Protein AF-A0A382GSL6-F1 (afdb_monomer_lite)

Secondary structure (DSSP, 8-state):
--EEE-TTS--EEESS----TGGGTTTS---HHHHHHHHHHHHH-

Sequence (45 aa):
MKYRILGKTGYEVSAVSMGCWGIGGQWGPVDEKQAVSTINAAFDA

pLDDT: mean 94.41, std 3.43, range [84.12, 98.19]

Structure (mmCIF, N/CA/C/O backbone):
data_AF-A0A382GSL6-F1
#
_entry.id   AF-A0A382GSL6-F1
#
loop_
_atom_site.group_PDB
_atom_site.id
_atom_site.type_symbol
_atom_site.label_atom_id
_atom_site.label_alt_id
_atom_site.label_comp_id
_atom_site.label_asym_id
_atom_site.label_entity_id
_atom_site.label_seq_id
_atom_site.pdbx_PDB_ins_code
_atom_site.Cartn_x
_atom_site.Cartn_y
_atom_site.Cartn_z
_atom_site.occupancy
_atom_site.B_iso_or_equiv
_atom_site.auth_seq_id
_atom_site.auth_comp_id
_atom_site.auth_asym_id
_atom_site.auth_atom_id
_atom_site.pdbx_PDB_model_num
ATOM 1 N N . MET A 1 1 ? -16.189 -0.570 3.784 1.00 84.12 1 MET A N 1
ATOM 2 C CA . MET A 1 1 ? -14.934 -1.170 4.295 1.00 84.12 1 MET A CA 1
ATOM 3 C C . MET A 1 1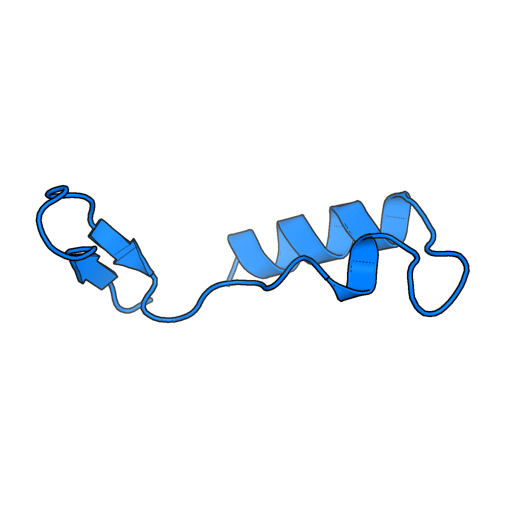 ? -15.131 -1.761 5.693 1.00 84.12 1 MET A C 1
ATOM 5 O O . MET A 1 1 ? -15.906 -1.210 6.464 1.00 84.12 1 MET A O 1
ATOM 9 N N . LYS A 1 2 ? -14.483 -2.895 6.011 1.00 95.25 2 LYS A N 1
ATOM 10 C CA . LYS A 1 2 ? -14.441 -3.481 7.371 1.00 95.25 2 LYS A CA 1
ATOM 11 C C . LYS A 1 2 ? -13.051 -3.242 7.964 1.00 95.25 2 LYS A C 1
ATOM 13 O O . LYS A 1 2 ? -12.077 -3.538 7.280 1.00 95.25 2 LYS A O 1
ATOM 18 N N . TYR A 1 3 ? -12.968 -2.797 9.216 1.00 96.69 3 TYR A N 1
ATOM 19 C CA . TYR A 1 3 ? -11.703 -2.523 9.910 1.00 96.69 3 TYR A CA 1
ATOM 20 C C . TYR A 1 3 ? -11.475 -3.490 11.077 1.00 96.69 3 TYR A C 1
ATOM 22 O O . TYR A 1 3 ? -12.421 -4.094 11.590 1.00 96.69 3 TYR A O 1
ATOM 30 N N . ARG A 1 4 ? -10.208 -3.699 11.443 1.00 97.44 4 ARG A N 1
ATOM 31 C CA . ARG A 1 4 ? -9.771 -4.559 12.552 1.00 97.44 4 ARG A CA 1
ATOM 32 C C . ARG A 1 4 ? -8.559 -3.952 13.247 1.00 97.44 4 ARG A C 1
ATOM 34 O O . ARG A 1 4 ? -7.749 -3.291 12.606 1.00 97.44 4 ARG A O 1
ATOM 41 N N . ILE A 1 5 ? -8.400 -4.243 14.536 1.00 98.19 5 ILE A N 1
ATOM 42 C CA . ILE A 1 5 ? -7.203 -3.850 15.284 1.00 98.19 5 ILE A CA 1
ATOM 43 C C . ILE A 1 5 ? -6.006 -4.696 14.841 1.00 98.19 5 ILE A C 1
ATOM 45 O O . ILE A 1 5 ? -6.063 -5.930 14.845 1.00 98.19 5 ILE A O 1
ATOM 49 N N . LEU A 1 6 ? -4.905 -4.036 14.488 1.00 97.31 6 LEU A N 1
ATOM 50 C CA . LEU A 1 6 ? -3.653 -4.686 14.122 1.00 97.31 6 LEU A CA 1
ATOM 51 C C . LEU A 1 6 ? -2.910 -5.186 15.372 1.00 97.31 6 LEU A C 1
ATOM 53 O O . LEU A 1 6 ? -2.069 -4.504 15.957 1.00 97.31 6 LEU A O 1
ATOM 57 N N . GLY A 1 7 ? -3.208 -6.412 15.794 1.00 95.94 7 GLY A N 1
ATOM 58 C CA . GLY A 1 7 ? -2.528 -7.044 16.925 1.00 95.94 7 GLY A CA 1
ATOM 59 C C . GLY A 1 7 ? -2.666 -6.223 18.211 1.00 95.94 7 GLY A C 1
ATOM 60 O O . GLY A 1 7 ? -3.773 -5.997 18.686 1.00 95.94 7 GLY A O 1
ATOM 61 N N . LYS A 1 8 ? -1.538 -5.788 18.786 1.00 97.69 8 LYS A N 1
ATOM 62 C CA . LYS A 1 8 ? -1.494 -4.984 20.023 1.00 97.69 8 LYS A CA 1
ATOM 63 C C . LYS A 1 8 ? -1.207 -3.496 19.781 1.00 97.69 8 LYS A C 1
ATOM 65 O O . LYS A 1 8 ? -0.995 -2.770 20.744 1.00 97.69 8 LYS A O 1
ATOM 70 N N . THR A 1 9 ? -1.156 -3.041 18.527 1.00 97.44 9 THR A N 1
ATOM 71 C CA . THR A 1 9 ? -0.777 -1.650 18.213 1.00 97.44 9 THR A CA 1
ATOM 72 C C . THR A 1 9 ? -1.891 -0.650 18.511 1.00 97.44 9 T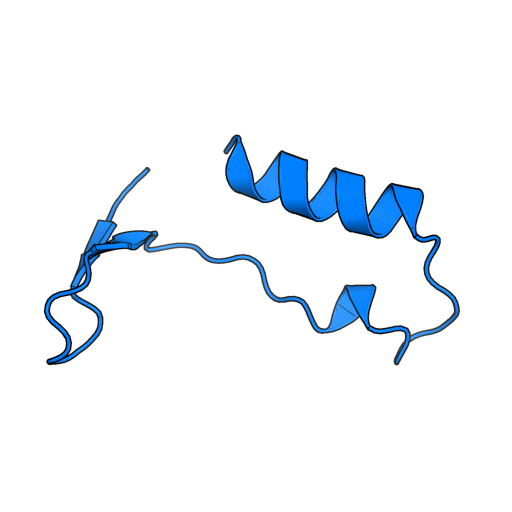HR A C 1
ATOM 74 O O . THR A 1 9 ? -1.623 0.539 18.639 1.00 97.44 9 THR A O 1
ATOM 77 N N . GLY A 1 10 ? -3.139 -1.120 18.593 1.00 96.88 10 GLY A N 1
ATOM 78 C CA . GLY A 1 10 ? -4.319 -0.263 18.709 1.00 96.88 10 GLY A CA 1
ATOM 79 C C . GLY A 1 10 ? -4.734 0.408 17.396 1.00 96.88 10 GLY A C 1
ATOM 80 O O . GLY A 1 10 ? -5.738 1.110 17.380 1.00 96.88 10 GLY A O 1
ATOM 81 N N . TYR A 1 11 ? -4.014 0.186 16.291 1.00 97.75 11 TYR A N 1
ATOM 82 C CA . TYR A 1 11 ? -4.391 0.744 14.994 1.00 97.75 11 TYR A CA 1
ATOM 83 C C . TYR A 1 11 ? -5.546 -0.030 14.371 1.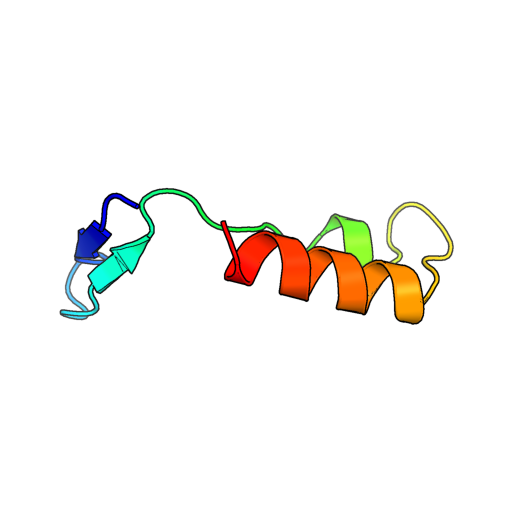00 97.75 11 TYR A C 1
ATOM 85 O O . TYR A 1 11 ? -5.443 -1.242 14.172 1.00 97.75 11 TYR A O 1
ATOM 93 N N . GLU A 1 12 ? -6.612 0.679 14.008 1.00 97.38 12 GLU A N 1
ATOM 94 C CA . GLU A 1 12 ? -7.653 0.152 13.131 1.00 97.38 12 GLU A CA 1
ATOM 95 C C . GLU A 1 12 ? -7.189 0.204 11.675 1.00 97.38 12 GLU A C 1
ATOM 97 O O . GLU A 1 12 ? -6.967 1.271 11.107 1.00 97.38 12 GLU A O 1
ATOM 102 N N . VAL A 1 13 ? -7.047 -0.968 11.061 1.00 96.88 13 VAL A N 1
ATOM 103 C CA . VAL A 1 13 ? -6.637 -1.133 9.662 1.00 96.88 13 VAL A CA 1
ATOM 104 C C . VAL A 1 13 ? -7.726 -1.850 8.874 1.00 96.88 13 VAL A C 1
ATOM 106 O O . VAL A 1 13 ? -8.507 -2.619 9.441 1.00 96.88 13 VAL A O 1
ATOM 109 N N . SER A 1 14 ? -7.797 -1.607 7.564 1.00 97.12 14 SER A N 1
ATOM 110 C CA . SER A 1 14 ? -8.734 -2.332 6.702 1.00 97.12 14 SER A CA 1
ATOM 111 C C . SER A 1 14 ? -8.457 -3.836 6.755 1.00 97.12 14 SER A C 1
ATOM 113 O O . SER A 1 14 ? -7.308 -4.275 6.752 1.00 97.12 14 SER A O 1
ATOM 115 N N . ALA A 1 15 ? -9.520 -4.642 6.771 1.00 96.62 15 ALA A N 1
ATOM 116 C CA . ALA A 1 15 ? -9.425 -6.098 6.704 1.00 96.62 15 ALA A CA 1
ATOM 117 C C . ALA A 1 15 ? -8.878 -6.606 5.354 1.00 96.62 15 ALA A C 1
ATOM 119 O O . ALA A 1 15 ? -8.532 -7.781 5.250 1.00 96.62 15 ALA A O 1
ATOM 120 N N . VAL A 1 16 ? -8.822 -5.739 4.336 1.00 95.56 16 VAL A N 1
ATOM 121 C CA . VAL A 1 16 ? -8.209 -5.989 3.026 1.00 95.56 16 VAL A CA 1
ATOM 122 C C . VAL A 1 16 ? -7.150 -4.915 2.784 1.00 95.56 16 VAL A C 1
ATOM 124 O O . VAL A 1 16 ? -7.405 -3.731 2.987 1.00 95.56 16 VAL A O 1
ATOM 127 N N . SER A 1 17 ? -5.953 -5.317 2.364 1.00 94.94 17 SER A N 1
ATOM 128 C CA . SER A 1 17 ? -4.839 -4.403 2.090 1.00 94.94 17 SER A CA 1
ATOM 129 C C . SER A 1 17 ? -4.238 -4.685 0.719 1.00 94.94 17 SER A C 1
ATOM 131 O O . SER A 1 17 ? -4.265 -5.822 0.248 1.00 94.94 17 SER A O 1
ATOM 133 N N . MET A 1 18 ? -3.675 -3.653 0.093 1.00 95.06 18 MET A N 1
ATOM 134 C CA . MET A 1 18 ? -2.975 -3.784 -1.181 1.00 95.06 18 MET A CA 1
ATOM 135 C C . MET A 1 18 ? -1.530 -4.234 -0.956 1.00 95.06 18 MET A C 1
ATOM 137 O O . MET A 1 18 ? -0.779 -3.602 -0.215 1.00 95.06 18 MET A O 1
ATOM 141 N N . GLY A 1 19 ? -1.129 -5.320 -1.614 1.00 94.31 19 GLY A N 1
ATOM 142 C CA . GLY A 1 19 ? 0.263 -5.761 -1.635 1.00 94.31 19 GLY A CA 1
ATOM 143 C C . GLY A 1 19 ? 1.065 -5.018 -2.704 1.00 94.31 19 GLY A C 1
ATOM 144 O O . GLY A 1 19 ? 0.667 -4.988 -3.864 1.00 94.31 19 GLY A O 1
ATOM 145 N N . CYS A 1 20 ? 2.232 -4.478 -2.347 1.00 94.06 20 CYS A N 1
ATOM 146 C CA . CYS A 1 20 ? 3.056 -3.676 -3.265 1.00 94.06 20 CYS A CA 1
ATOM 147 C C . CYS A 1 20 ? 4.150 -4.467 -4.007 1.00 94.06 20 CYS A C 1
ATOM 149 O O . CYS A 1 20 ? 4.991 -3.872 -4.675 1.00 94.06 20 CYS A O 1
ATOM 151 N N . TRP A 1 21 ? 4.168 -5.803 -3.921 1.00 91.50 21 TRP A N 1
ATOM 152 C CA . TRP A 1 21 ? 5.225 -6.606 -4.552 1.00 91.50 21 TRP A CA 1
ATOM 153 C C . TRP A 1 21 ? 5.246 -6.463 -6.083 1.00 91.50 21 TRP A C 1
ATOM 155 O O . TRP A 1 21 ? 6.309 -6.306 -6.680 1.00 91.50 21 TRP A O 1
ATOM 165 N N . GLY A 1 22 ? 4.067 -6.452 -6.715 1.00 88.94 22 GLY A N 1
ATOM 166 C CA . GLY A 1 22 ? 3.938 -6.372 -8.172 1.00 88.94 22 GLY A CA 1
ATOM 167 C C . GLY A 1 22 ? 4.394 -5.040 -8.772 1.00 88.94 22 GLY A C 1
ATOM 168 O O . GLY A 1 22 ? 4.899 -5.028 -9.888 1.00 88.94 22 GLY A O 1
ATOM 169 N N . ILE A 1 23 ? 4.276 -3.935 -8.029 1.00 92.38 23 ILE A N 1
ATOM 170 C CA . ILE A 1 23 ? 4.669 -2.598 -8.506 1.00 92.38 23 ILE A CA 1
ATOM 171 C C . ILE A 1 23 ? 6.156 -2.287 -8.280 1.00 92.38 23 ILE A C 1
ATOM 173 O O . ILE A 1 23 ? 6.650 -1.282 -8.773 1.00 92.38 23 ILE A O 1
ATOM 177 N N . GLY A 1 24 ? 6.883 -3.154 -7.565 1.00 86.25 24 GLY A N 1
ATOM 178 C CA . GLY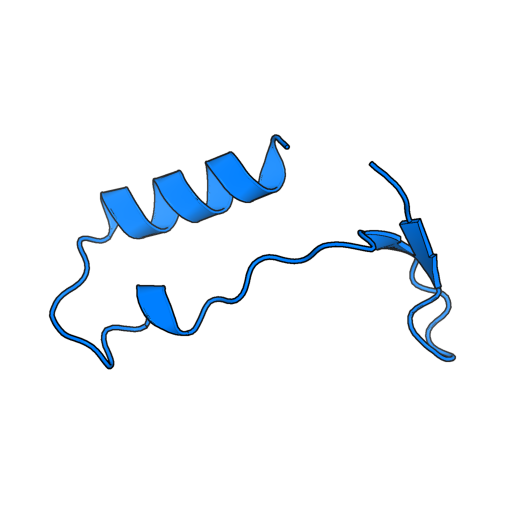 A 1 24 ? 8.319 -3.004 -7.301 1.00 86.25 24 GLY A CA 1
ATOM 179 C C . GLY A 1 24 ? 9.236 -3.447 -8.447 1.00 86.25 24 GLY A C 1
ATOM 180 O O . GLY A 1 24 ? 10.451 -3.445 -8.283 1.00 86.25 24 GLY A O 1
ATOM 181 N N . GLY A 1 25 ? 8.684 -3.873 -9.587 1.00 87.12 25 GLY A N 1
ATOM 182 C CA . GLY A 1 25 ? 9.457 -4.204 -10.789 1.00 87.12 25 GLY A CA 1
ATOM 183 C C . GLY A 1 25 ? 10.129 -5.585 -10.801 1.00 87.12 25 GLY A C 1
ATOM 184 O O . GLY A 1 25 ? 10.828 -5.919 -11.754 1.00 87.12 25 GLY A O 1
ATOM 185 N N . GLN A 1 26 ? 9.909 -6.427 -9.783 1.00 87.75 26 GLN 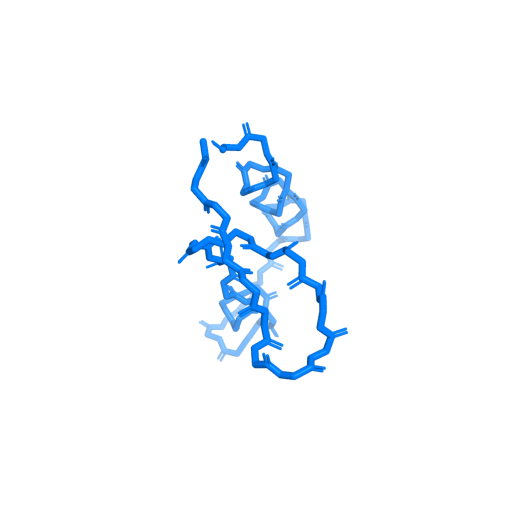A N 1
ATOM 186 C CA . GLN A 1 26 ? 10.525 -7.764 -9.723 1.00 87.75 26 GLN A CA 1
ATOM 187 C C . GLN A 1 26 ? 10.078 -8.691 -10.871 1.00 87.75 26 GLN A C 1
ATOM 189 O O . GLN A 1 26 ? 10.816 -9.592 -11.261 1.00 87.75 26 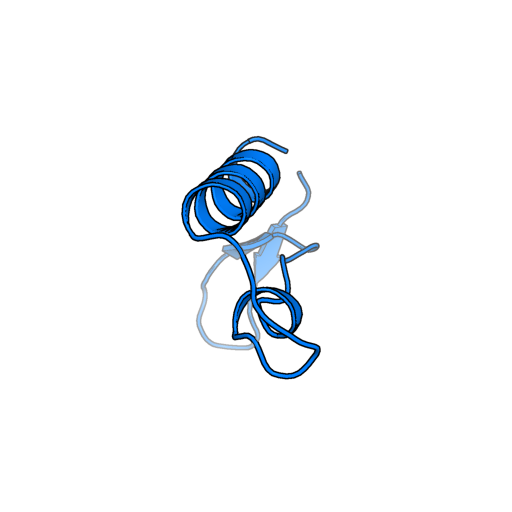GLN A O 1
ATOM 194 N N . TRP A 1 27 ? 8.886 -8.464 -11.423 1.00 89.25 27 TRP A N 1
ATOM 195 C CA . TRP A 1 27 ? 8.295 -9.272 -12.496 1.00 89.25 27 TRP A CA 1
ATOM 196 C C . TRP A 1 27 ? 8.452 -8.651 -13.892 1.00 89.25 27 TRP A C 1
ATOM 198 O O . TRP A 1 27 ? 7.844 -9.126 -14.849 1.00 89.25 27 TRP A O 1
ATOM 208 N N . GLY A 1 28 ? 9.255 -7.594 -14.013 1.00 91.69 28 GLY A N 1
ATOM 209 C CA . GLY A 1 28 ? 9.429 -6.823 -15.240 1.00 91.69 28 GLY A CA 1
ATOM 210 C C . GLY A 1 28 ? 9.234 -5.324 -15.010 1.00 91.69 28 GLY A C 1
ATOM 211 O O . GLY A 1 28 ? 8.880 -4.907 -13.906 1.00 91.69 28 GLY A O 1
ATOM 212 N N . PRO A 1 29 ? 9.479 -4.497 -16.039 1.00 92.50 29 PRO A N 1
ATOM 213 C CA . PRO A 1 29 ? 9.301 -3.057 -15.936 1.00 92.50 29 PRO A CA 1
ATOM 214 C C . PRO A 1 29 ? 7.845 -2.712 -15.611 1.00 92.50 29 PRO A C 1
ATOM 216 O O . PRO A 1 29 ? 6.915 -3.245 -16.216 1.00 92.50 29 PRO A O 1
ATOM 219 N N . VAL A 1 30 ? 7.668 -1.796 -14.663 1.00 94.06 30 VAL A N 1
ATOM 220 C CA . VAL A 1 30 ? 6.369 -1.247 -14.272 1.00 94.06 30 VAL A CA 1
ATOM 221 C C . VAL A 1 30 ? 6.381 0.237 -14.591 1.00 94.06 30 VAL A C 1
ATOM 223 O O . VAL A 1 30 ? 7.314 0.947 -14.220 1.00 94.06 30 VAL A O 1
ATOM 226 N N . ASP A 1 31 ? 5.345 0.696 -15.285 1.00 94.75 31 ASP A N 1
ATOM 227 C CA . ASP A 1 31 ? 5.133 2.116 -15.527 1.00 94.75 31 ASP A CA 1
ATOM 228 C C . ASP A 1 31 ? 4.751 2.830 -14.219 1.00 94.75 31 ASP A C 1
ATOM 230 O O . ASP A 1 31 ? 3.845 2.402 -13.497 1.00 94.75 31 ASP A O 1
ATOM 234 N N . GLU A 1 32 ? 5.439 3.929 -13.911 1.00 94.69 32 GLU A N 1
ATOM 235 C CA . GLU A 1 32 ? 5.243 4.672 -12.661 1.00 94.69 32 GLU A CA 1
ATOM 236 C C . GLU A 1 32 ? 3.811 5.204 -12.540 1.00 94.69 32 GLU A C 1
ATOM 238 O O . GLU A 1 32 ? 3.193 5.115 -11.476 1.00 94.69 32 GLU A O 1
ATOM 243 N N . LYS A 1 33 ? 3.236 5.694 -13.644 1.00 96.50 33 LYS A N 1
ATOM 244 C CA . LYS A 1 33 ? 1.867 6.216 -13.648 1.00 96.50 33 LYS A CA 1
ATOM 245 C C . LYS A 1 33 ? 0.861 5.103 -13.360 1.00 96.50 33 LYS A C 1
ATOM 247 O O . LYS A 1 33 ? -0.071 5.330 -12.588 1.00 96.50 33 LYS A O 1
ATOM 252 N N . GLN A 1 34 ? 1.066 3.908 -13.913 1.00 94.81 34 GLN A N 1
ATOM 253 C CA . GLN A 1 34 ? 0.251 2.733 -13.600 1.00 94.81 34 GLN A CA 1
ATOM 254 C C . GLN A 1 34 ? 0.389 2.304 -12.128 1.00 94.81 34 GLN A C 1
ATOM 256 O O . GLN A 1 34 ? -0.609 1.944 -11.494 1.00 94.81 34 GLN A O 1
ATOM 261 N N . ALA A 1 35 ? 1.596 2.353 -11.557 1.00 95.44 35 ALA A N 1
ATOM 262 C CA . ALA A 1 35 ? 1.811 2.039 -10.144 1.00 95.44 35 ALA A CA 1
ATOM 263 C C . ALA A 1 35 ? 1.044 3.010 -9.232 1.00 95.44 35 ALA A C 1
ATOM 265 O O . ALA A 1 35 ? 0.287 2.575 -8.359 1.00 95.44 35 ALA A O 1
ATOM 266 N N . VAL A 1 36 ? 1.164 4.315 -9.489 1.00 96.19 36 VAL A N 1
ATOM 267 C CA . VAL A 1 36 ? 0.464 5.363 -8.732 1.00 96.19 36 VAL A CA 1
ATOM 268 C C . VAL A 1 36 ? -1.053 5.241 -8.886 1.00 96.19 36 VAL A C 1
ATOM 270 O O . VAL A 1 36 ? -1.771 5.288 -7.888 1.00 96.19 36 VAL A O 1
ATOM 273 N N . SER A 1 37 ? -1.564 5.016 -10.103 1.00 96.81 37 SER A N 1
ATOM 274 C CA . SER A 1 37 ? -3.008 4.849 -10.309 1.00 96.81 37 SER A CA 1
ATOM 275 C C . SER A 1 37 ? -3.560 3.623 -9.586 1.00 96.81 37 SER A C 1
ATOM 277 O O . SER A 1 37 ? -4.678 3.667 -9.083 1.00 96.81 37 SER A O 1
ATOM 279 N N . THR A 1 38 ? -2.778 2.544 -9.502 1.00 96.06 38 THR A N 1
ATOM 280 C CA . THR A 1 38 ? -3.170 1.327 -8.777 1.00 96.06 38 THR A CA 1
ATOM 281 C C . THR A 1 38 ? -3.256 1.579 -7.271 1.00 96.06 38 THR A C 1
ATOM 283 O O . THR A 1 38 ? -4.205 1.129 -6.633 1.00 96.06 38 THR A O 1
ATOM 286 N N . ILE A 1 39 ? -2.303 2.326 -6.700 1.00 96.19 39 ILE A N 1
ATOM 287 C CA . ILE A 1 39 ? -2.330 2.709 -5.280 1.00 96.19 39 ILE A CA 1
ATOM 288 C C . ILE A 1 39 ? -3.562 3.570 -4.978 1.00 96.19 39 ILE A C 1
ATOM 290 O O . ILE A 1 39 ? -4.267 3.290 -4.012 1.00 96.19 39 ILE A O 1
ATOM 294 N N . ASN A 1 40 ? -3.856 4.563 -5.822 1.00 97.12 40 ASN A N 1
ATOM 295 C CA . ASN A 1 40 ? -5.034 5.417 -5.650 1.00 97.12 40 ASN A CA 1
ATOM 296 C C . ASN A 1 40 ? -6.336 4.610 -5.750 1.00 97.12 40 ASN A C 1
ATOM 298 O O . ASN A 1 40 ? -7.199 4.728 -4.888 1.00 97.12 40 ASN A O 1
ATOM 302 N N . ALA A 1 41 ? -6.442 3.710 -6.731 1.00 96.88 41 ALA A N 1
ATOM 303 C CA . ALA A 1 41 ? -7.610 2.842 -6.866 1.00 96.88 41 ALA A CA 1
ATOM 304 C C . ALA A 1 41 ? -7.821 1.933 -5.641 1.00 96.88 41 ALA A C 1
ATOM 306 O O . ALA A 1 41 ? -8.957 1.670 -5.261 1.00 96.88 41 ALA A O 1
ATOM 307 N N . ALA A 1 42 ? -6.740 1.460 -5.010 1.00 96.25 42 ALA A N 1
ATOM 308 C CA . ALA A 1 42 ? -6.827 0.682 -3.776 1.00 96.25 42 ALA A CA 1
ATOM 309 C C . ALA A 1 42 ? -7.203 1.529 -2.548 1.00 96.25 42 ALA A C 1
ATOM 311 O O . ALA A 1 42 ? -7.753 0.989 -1.593 1.00 96.25 42 ALA A O 1
ATOM 312 N N . PHE A 1 43 ? -6.882 2.824 -2.557 1.00 94.81 43 PHE A N 1
ATOM 313 C CA . PHE A 1 43 ? -7.244 3.762 -1.496 1.00 94.81 43 PHE A CA 1
ATOM 314 C C . PHE A 1 43 ? -8.724 4.171 -1.559 1.00 94.81 43 PHE A C 1
ATOM 316 O O . PHE A 1 43 ? -9.351 4.326 -0.514 1.00 94.81 43 PHE A O 1
ATOM 323 N N . ASP A 1 44 ? -9.279 4.306 -2.765 1.00 95.25 44 ASP A N 1
ATOM 324 C CA . ASP A 1 44 ? -10.664 4.745 -2.986 1.00 95.25 44 ASP A CA 1
ATOM 325 C C . ASP A 1 44 ? -11.726 3.640 -2.771 1.00 95.25 44 ASP A C 1
ATOM 327 O O . ASP A 1 44 ? -12.921 3.942 -2.711 1.00 95.25 44 ASP A O 1
ATOM 331 N N . ALA A 1 45 ? -11.316 2.369 -2.685 1.00 88.44 45 ALA A N 1
ATOM 332 C CA . ALA A 1 45 ? -12.197 1.195 -2.557 1.00 88.44 45 ALA A CA 1
ATOM 333 C C . ALA A 1 45 ? -12.620 0.886 -1.104 1.00 88.44 45 ALA A C 1
ATOM 335 O O . ALA A 1 45 ? -13.786 0.460 -0.893 1.00 88.44 45 ALA A O 1
#

Foldseek 3Di:
DDWDQDPPPRDTDDPDDDDCPVQVQPVHDDDPVNSVVVVVVRVVD

Organism: NCBI:txid408172

Radius of gyration: 13.44 Å; chains: 1; bounding box: 26×16×36 Å

InterPro domains:
  IPR036812 NAD(P)-dependent oxidoreductase domain superfamily [G3DSA:3.20.20.100] (1-45)
  IPR036812 NAD(P)-dependent oxidoreductase domain superfamily [SSF51430] (1-45)